Protein 4HGU (pdb70)

Solvent-accessible surface area: 3070 Å² total; per-residue (Å²): 219,84,106,91,22,93,123,125,144,100,16,6,6,0,156,66,58,130,53,31,38,19,90,45,109,3,101,118,57,69,33,36,74,87,71,142,26,78,29,216

Radius of gyration: 9.33 Å; Cα contacts (8 Å, |Δi|>4): 76; chains: 1; bounding box: 18×29×14 Å

Secondary structure (DSSP, 8-state):
----S------EEETTS-EESSHHHHHHHTPPEEEES---

Foldseek 3Di:
DDDDDDQQAFWFAFPVGAIDRDVVRCVVVVTHTPGTDGRD

InterPro domains:
  IPR002350 Kazal domain [PF00050] (21-58)
  IPR002350 Kazal domain [PS51465] (1-58)
  IPR002350 Kazal domain [SM00280] (18-58)
  IPR036058 Kazal domain superfamily [SSF100895] (7-58)

Organism: Galleria mellonella (NCBI:txid7137)

Sequence (40 aa):
EAAVVCTTEWDPVCGKDGKTYSNLCWLNEAGVGLDHEGEECL

B-factor: mean 7.79, std 4.74, range [2.78, 31.22]

CATH classification: 3.30.60.30

Nearest PDB structures (foldseek):
  4hgu-assembly1_A  TM=1.026E+00  e=1.154E-07  Galleria mellonella
  2kmo-assembly1_A  TM=8.842E-01  e=3.496E-03  Hirudo medicinalis
  1an1-assembly1_I  TM=8.760E-01  e=4.555E-03  Hirudo medicinalis
  1ldt-assembly1_L  TM=8.715E-01  e=7.732E-03  Hirudo medicinalis
  2kmq-assembly1_A  TM=7.577E-01  e=7.732E-03  Hirudo medicinalis

Structure (mmCIF, N/CA/C/O backbone):
data_4HGU
#
_entry.id   4HGU
#
_cell.length_a   27.27
_cell.length_b   31.24
_cell.length_c   35.74
_cell.angle_alpha   90.0
_cell.angle_beta   90.0
_cell.angle_gamma   90.0
#
_symmetry.space_group_name_H-M   'P 21 21 21'
#
loop_
_entity.id
_entity.type
_entity.pdbx_description
1 polymer 'Silk protease inhibitor 2'
2 non-polymer 'SODIUM ION'
3 water water
#
loop_
_atom_site.group_PDB
_atom_site.id
_atom_site.type_symbol
_atom_site.label_atom_id
_atom_site.label_alt_id
_atom_site.label_comp_id
_atom_site.label_asym_id
_atom_site.label_entity_id
_atom_site.label_seq_id
_atom_site.pdbx_PDB_ins_code
_atom_site.Cartn_x
_atom_site.Cartn_y
_atom_site.Cartn_z
_atom_site.occupancy
_atom_site.B_iso_or_equiv
_atom_s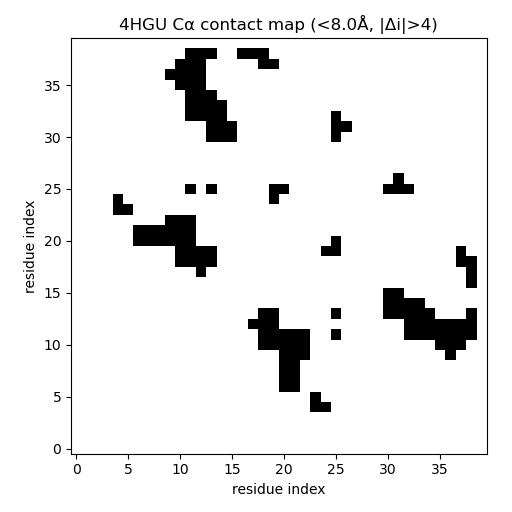ite.auth_seq_id
_atom_site.auth_comp_id
_atom_site.auth_asym_id
_atom_site.auth_atom_id
_atom_site.pdbx_PDB_model_num
ATOM 1 N N . GLU A 1 1 ? -15.326 20.735 -5.422 1.00 6.95 1 GLU A N 1
ATOM 2 C CA . GLU A 1 1 ? -14.635 20.187 -4.203 1.00 7.60 1 GLU A CA 1
ATOM 3 C C . GLU A 1 1 ? -13.243 20.101 -4.516 1.00 7.02 1 GLU A C 1
ATOM 4 O O . GLU A 1 1 ? -12.839 19.887 -5.684 1.00 7.22 1 GLU A O 1
ATOM 15 N N . ALA A 1 2 ? -12.386 20.292 -3.500 1.00 8.54 2 ALA A N 1
ATOM 16 C CA . ALA A 1 2 ? -10.910 20.208 -3.724 1.00 9.18 2 ALA A CA 1
ATOM 17 C C . ALA A 1 2 ? -10.576 18.850 -4.309 1.00 8.05 2 ALA A C 1
ATOM 18 O O . ALA A 1 2 ? -11.064 17.837 -3.908 1.00 9.59 2 ALA A O 1
ATOM 20 N N . ALA A 1 3 ? -9.603 18.830 -5.228 1.00 8.31 3 ALA A N 1
ATOM 21 C CA . ALA A 1 3 ? -9.014 17.614 -5.783 1.00 7.83 3 ALA A CA 1
ATOM 22 C C . ALA A 1 3 ? -7.813 17.217 -5.016 1.00 7.05 3 ALA A C 1
ATOM 23 O O . ALA A 1 3 ? -6.804 17.914 -5.006 1.00 11.70 3 ALA A O 1
ATOM 25 N N . VAL A 1 4 ? -7.928 16.149 -4.271 1.00 4.61 4 VAL A N 1
ATOM 26 C CA A VAL A 1 4 ? -6.853 15.891 -3.280 0.54 4.87 4 VA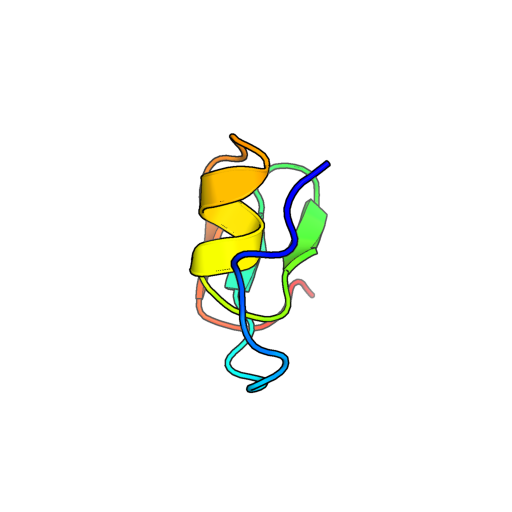L A CA 1
ATOM 27 C CA B VAL A 1 4 ? -7.059 15.675 -3.240 0.46 4.21 4 VAL A CA 1
ATOM 28 C C . VAL A 1 4 ? -6.101 14.600 -3.595 1.00 3.71 4 VAL A C 1
ATOM 29 O O . VAL A 1 4 ? -5.023 14.487 -3.069 1.00 7.52 4 VAL A O 1
ATOM 36 N N . CYS A 1 5 ? -6.626 13.653 -4.369 1.00 4.13 5 CYS A N 1
ATOM 37 C CA . CYS A 1 5 ? -5.993 12.381 -4.660 1.00 4.14 5 CYS A CA 1
ATOM 38 C C . CYS A 1 5 ? -5.262 12.404 -6.008 1.00 4.85 5 CYS A C 1
ATOM 39 O O . CYS A 1 5 ? -5.733 13.106 -6.930 1.00 7.77 5 CYS A O 1
ATOM 42 N N . THR A 1 6 ? -4.202 11.655 -6.141 1.00 4.74 6 THR A N 1
ATOM 43 C CA . THR A 1 6 ? -3.534 11.495 -7.397 1.00 4.59 6 THR A CA 1
ATOM 44 C C . THR A 1 6 ? -4.198 10.464 -8.252 1.00 4.20 6 THR A C 1
ATOM 45 O O . THR A 1 6 ? -5.003 9.642 -7.782 1.00 5.17 6 THR A O 1
ATOM 49 N N . THR A 1 7 ? -3.829 10.452 -9.540 1.00 4.49 7 THR A N 1
ATOM 50 C CA . THR A 1 7 ? -4.306 9.421 -10.472 1.00 5.55 7 THR A CA 1
ATOM 51 C C . THR A 1 7 ? -3.450 8.167 -10.504 1.00 5.48 7 THR A C 1
ATOM 52 O O . THR A 1 7 ? -3.582 7.338 -11.398 1.00 10.20 7 THR A O 1
ATOM 56 N N . GLU A 1 8 ? -2.537 8.021 -9.583 1.00 4.44 8 GLU A N 1
ATOM 57 C CA . GLU A 1 8 ? -1.685 6.805 -9.570 1.00 5.23 8 GLU A CA 1
ATOM 58 C C . GLU A 1 8 ? -2.523 5.611 -9.311 1.00 5.12 8 GLU A C 1
ATOM 59 O O . GLU A 1 8 ? -3.214 5.510 -8.290 1.00 9.02 8 GLU A O 1
ATOM 70 N N . TRP A 1 9 ? -2.534 4.669 -10.260 1.00 4.63 9 TRP A N 1
ATOM 71 C CA . TRP A 1 9 ? -3.412 3.489 -10.188 1.00 4.67 9 TRP A CA 1
ATOM 72 C C . TRP A 1 9 ? -2.779 2.395 -9.363 1.00 4.36 9 TRP A C 1
ATOM 73 O O . TRP A 1 9 ? -1.813 1.728 -9.749 1.00 6.30 9 TRP A O 1
ATOM 84 N N . ASP A 1 10 ? -3.380 2.169 -8.176 1.00 4.00 10 ASP A N 1
ATOM 85 C CA . ASP A 1 10 ? -3.007 1.130 -7.253 1.00 4.50 10 ASP A CA 1
ATOM 86 C C . ASP A 1 10 ? -4.359 0.719 -6.603 1.00 3.97 10 ASP A C 1
ATOM 87 O O . ASP A 1 10 ? -4.659 1.143 -5.489 1.00 4.17 10 ASP A O 1
ATOM 96 N N . PRO A 1 11 ? -5.187 0.012 -7.351 1.00 3.36 11 PRO A N 1
ATOM 97 C CA . PRO A 1 11 ? -6.609 -0.007 -7.056 1.00 3.81 11 PRO A CA 1
ATOM 98 C C . PRO A 1 11 ? -6.938 -0.764 -5.810 1.00 3.31 11 PRO A C 1
ATOM 99 O O . PRO A 1 11 ? -6.265 -1.710 -5.395 1.00 4.23 11 PRO A O 1
ATOM 103 N N . VAL A 1 12 ? -8.086 -0.404 -5.229 1.00 3.36 12 VAL A N 1
ATOM 104 C CA . VAL A 1 12 ? -8.689 -1.108 -4.100 1.00 3.22 12 VAL A CA 1
ATOM 105 C C . VAL A 1 12 ? -10.204 -1.260 -4.388 1.00 2.89 12 VAL A C 1
ATOM 106 O O . VAL A 1 12 ? -10.757 -0.555 -5.203 1.00 4.40 12 VAL A O 1
ATOM 110 N N . CYS A 1 13 ? -10.773 -2.181 -3.658 1.00 3.13 13 CYS A N 1
ATOM 111 C CA . CYS A 1 13 ? -12.166 -2.548 -3.859 1.00 2.98 13 CYS A CA 1
ATOM 112 C C . CYS A 1 13 ? -13.007 -2.073 -2.654 1.00 2.95 13 CYS A C 1
ATOM 113 O O . CYS A 1 13 ? -12.757 -2.554 -1.530 1.00 3.87 13 CYS A O 1
ATOM 116 N N . GLY A 1 14 ? -13.927 -1.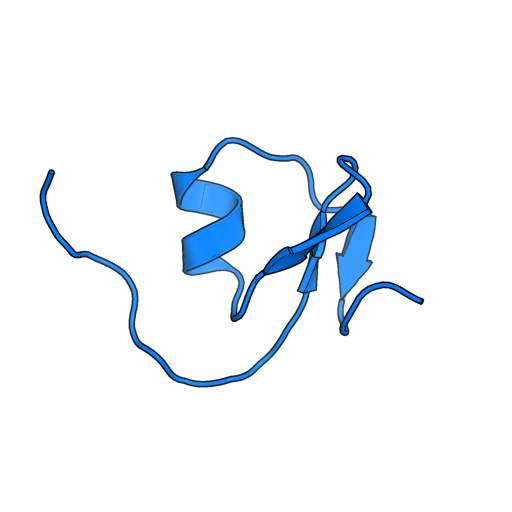171 -2.880 1.00 3.13 14 GLY A N 1
ATOM 117 C CA . GLY A 1 14 ? -14.807 -0.705 -1.820 1.00 3.44 14 GLY A CA 1
ATOM 118 C C . GLY A 1 14 ? -15.910 -1.697 -1.545 1.00 3.74 14 GLY A C 1
ATOM 119 O O . GLY A 1 14 ? -16.357 -2.453 -2.390 1.00 4.66 14 GLY A O 1
ATOM 120 N N . LYS A 1 15 ? -16.410 -1.635 -0.274 1.00 4.39 15 LYS A N 1
ATOM 121 C CA . LYS A 1 15 ? -17.578 -2.450 0.123 1.00 4.53 15 LYS A CA 1
ATOM 122 C C . LYS A 1 15 ? -18.846 -2.105 -0.627 1.00 5.47 15 LYS A C 1
ATOM 123 O O . LYS A 1 15 ? -19.808 -2.874 -0.579 1.00 7.19 15 LYS A O 1
ATOM 129 N N . ASP A 1 16 ? -18.877 -0.950 -1.300 1.00 5.24 16 ASP A N 1
ATOM 130 C CA . ASP A 1 16 ? -19.940 -0.554 -2.167 1.00 6.13 16 ASP A CA 1
ATOM 131 C C . ASP A 1 16 ? -19.917 -1.258 -3.508 1.00 6.19 16 ASP A C 1
ATOM 132 O O . ASP A 1 16 ? -20.804 -1.092 -4.309 1.00 8.91 16 ASP A O 1
ATOM 137 N N . GLY A 1 17 ? -18.874 -2.101 -3.745 1.00 5.92 17 GLY A N 1
ATOM 138 C CA . GLY A 1 17 ? -18.712 -2.784 -5.054 1.00 6.76 17 GLY A CA 1
ATOM 139 C C . GLY A 1 17 ? -18.175 -1.938 -6.125 1.00 5.29 17 GLY A C 1
ATOM 140 O O . GLY A 1 17 ? -18.336 -2.323 -7.311 1.00 6.89 17 GLY A O 1
ATOM 141 N N . LYS A 1 18 ? -17.466 -0.879 -5.805 1.00 4.17 18 LYS A N 1
ATOM 142 C CA . LYS A 1 18 ? -16.797 -0.052 -6.778 1.00 4.30 18 LYS A CA 1
ATOM 143 C C . LYS A 1 18 ? -15.314 -0.117 -6.586 1.00 3.42 18 LYS A C 1
ATOM 144 O O . LYS A 1 18 ? -14.788 -0.093 -5.452 1.00 4.13 18 LYS A O 1
ATOM 150 N N . THR A 1 19 ? -14.577 -0.187 -7.703 1.00 3.99 19 THR A N 1
ATOM 151 C CA . THR A 1 19 ? -13.091 -0.054 -7.687 1.00 3.61 19 THR A CA 1
ATOM 152 C C . THR A 1 19 ? -12.704 1.396 -7.553 1.00 3.36 19 THR A C 1
ATOM 153 O O . THR A 1 19 ? -13.182 2.248 -8.311 1.00 5.00 19 THR A O 1
ATOM 157 N N . TYR A 1 20 ? -11.825 1.672 -6.603 1.00 3.20 20 TYR A N 1
ATOM 158 C CA . TYR A 1 20 ? -11.298 2.987 -6.377 1.00 3.49 20 TYR A CA 1
ATOM 159 C C . TYR A 1 20 ? -9.835 2.973 -6.875 1.00 3.32 20 TYR A C 1
ATOM 160 O O . TYR A 1 20 ? -9.103 1.978 -6.701 1.00 4.06 20 TYR A O 1
ATOM 169 N N . 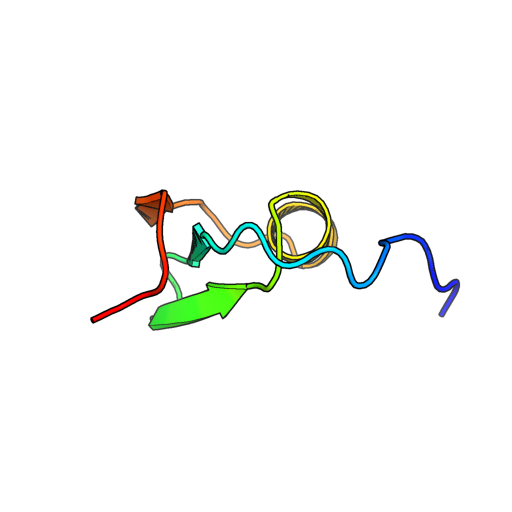SER A 1 21 ? -9.406 4.056 -7.480 1.00 3.21 21 SER A N 1
ATOM 170 C CA . SER A 1 21 ? -8.118 4.052 -8.183 1.00 3.77 21 SER A CA 1
ATOM 171 C C . SER A 1 21 ? -6.931 3.886 -7.254 1.00 3.08 21 SER A C 1
ATOM 172 O O . SER A 1 21 ? -5.905 3.350 -7.670 1.00 3.77 21 SER A O 1
ATOM 175 N N . ASN A 1 22 ? -7.054 4.375 -6.012 1.00 3.18 22 ASN A N 1
ATOM 176 C CA . ASN A 1 22 ? -6.106 4.115 -4.972 1.00 3.16 22 ASN A CA 1
ATOM 177 C C . ASN A 1 22 ? -6.814 4.393 -3.659 1.00 3.11 22 ASN A C 1
ATOM 178 O O . ASN A 1 22 ? -7.993 4.765 -3.598 1.00 3.38 22 ASN A O 1
ATOM 183 N N . LEU A 1 23 ? -6.095 4.137 -2.545 1.00 3.99 23 LEU A N 1
ATOM 184 C CA . LEU A 1 23 ? -6.716 4.266 -1.204 1.00 3.80 23 LEU A CA 1
ATOM 185 C C . LEU A 1 23 ? -7.232 5.659 -0.917 1.00 3.44 23 LEU A C 1
ATOM 186 O O . LEU A 1 23 ? -8.190 5.812 -0.167 1.00 4.14 23 LEU A O 1
ATOM 195 N N . CYS A 1 24 ? -6.573 6.701 -1.478 1.00 3.69 24 CYS A N 1
ATOM 196 C CA . CYS A 1 24 ? -7.057 8.063 -1.194 1.00 3.78 24 CYS A CA 1
ATOM 197 C C . CYS A 1 24 ? -8.480 8.243 -1.723 1.00 3.39 24 CYS A C 1
ATOM 198 O O . CYS A 1 24 ? -9.324 8.805 -1.046 1.00 3.79 24 CYS A O 1
ATOM 201 N N . TRP A 1 25 ? -8.759 7.721 -2.932 1.00 3.31 25 TRP A N 1
ATOM 202 C CA . TRP A 1 25 ? -10.080 7.869 -3.475 1.00 3.21 25 TRP A CA 1
ATOM 203 C C . TRP A 1 25 ? -11.103 7.233 -2.588 1.00 3.32 25 TRP A C 1
ATOM 204 O O . TRP A 1 25 ? -12.183 7.765 -2.324 1.00 3.94 25 TRP A O 1
ATOM 215 N N . LEU A 1 26 ? -10.809 6.010 -2.119 1.00 3.11 26 LEU A N 1
ATOM 216 C CA . LEU A 1 26 ? -11.690 5.234 -1.239 1.00 2.78 26 LEU A CA 1
ATOM 217 C C . LEU A 1 26 ? -11.942 6.037 0.043 1.00 2.95 26 LEU A C 1
ATOM 218 O O . LEU A 1 26 ? -13.073 6.222 0.503 1.00 3.73 26 LEU A O 1
ATOM 223 N N . ASN A 1 27 ? -10.859 6.4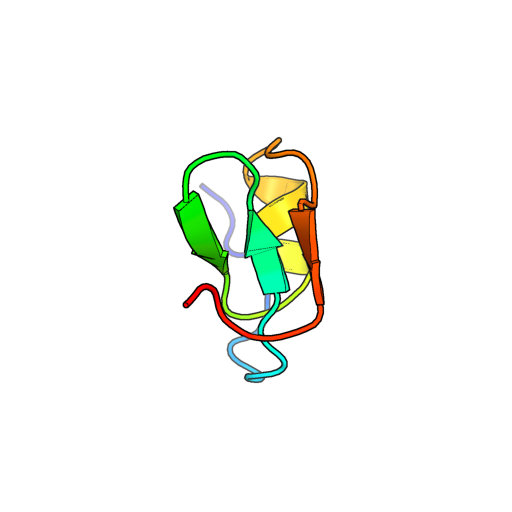39 0.694 1.00 3.23 27 ASN A N 1
ATOM 224 C CA . ASN A 1 27 ? -10.940 7.096 1.987 1.00 3.44 27 ASN A CA 1
ATOM 225 C C . ASN A 1 27 ? -11.634 8.423 1.852 1.00 3.39 27 ASN A C 1
ATOM 226 O O . ASN A 1 27 ? -12.510 8.765 2.718 1.00 4.47 27 ASN A O 1
ATOM 231 N N . GLU A 1 28 ? -11.376 9.214 0.860 1.00 3.43 28 GLU A N 1
ATOM 232 C CA . GLU A 1 28 ? -12.046 10.471 0.684 1.00 4.16 28 GLU A CA 1
ATOM 233 C C . GLU A 1 28 ? -13.543 10.289 0.461 1.00 3.82 28 GLU A C 1
ATOM 234 O O . GLU A 1 28 ? -14.331 11.128 0.854 1.00 5.57 28 GLU A O 1
ATOM 240 N N . ALA A 1 29 ? -13.925 9.192 -0.167 1.00 3.96 29 ALA A N 1
ATOM 241 C CA . ALA A 1 29 ? -15.345 8.858 -0.421 1.00 3.99 29 ALA A CA 1
ATOM 242 C C . ALA A 1 29 ? -16.051 8.400 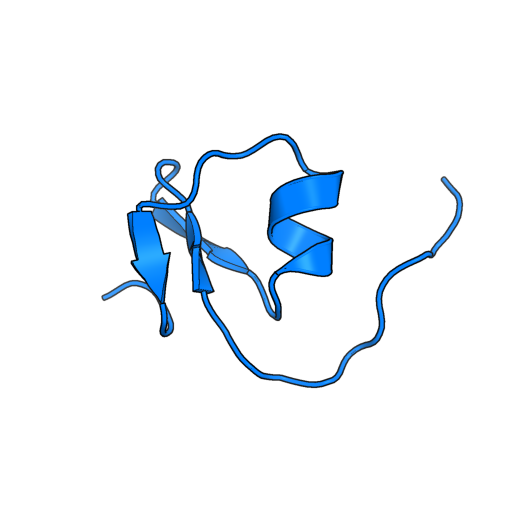0.838 1.00 4.12 29 ALA A C 1
ATOM 243 O O . ALA A 1 29 ? -17.282 8.305 0.810 1.00 5.79 29 ALA A O 1
ATOM 245 N N . GLY A 1 30 ? -15.359 8.006 1.894 1.00 3.65 30 GLY A N 1
ATOM 246 C CA . GLY A 1 30 ? -15.970 7.490 3.075 1.00 3.54 30 GLY A CA 1
ATOM 247 C C . GLY A 1 30 ? -16.409 6.044 3.006 1.00 3.50 30 GLY A C 1
ATOM 248 O O . GL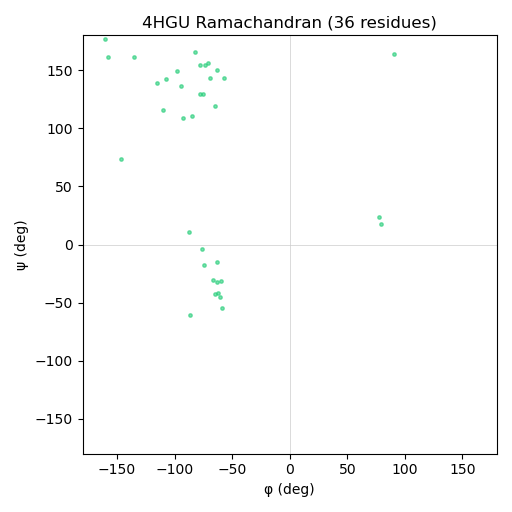Y A 1 30 ? -17.208 5.606 3.831 1.00 4.29 30 GLY A O 1
ATOM 249 N N . VAL A 1 31 ? -15.889 5.301 2.033 1.00 3.57 31 VAL A N 1
ATOM 250 C CA . VAL A 1 31 ? -16.285 3.953 1.755 1.00 3.21 31 VAL A CA 1
ATOM 251 C C . VAL A 1 31 ? -15.373 2.962 2.460 1.00 3.00 31 VAL A C 1
ATOM 252 O O . VAL A 1 31 ? -14.141 3.143 2.454 1.00 4.08 31 VAL A O 1
ATOM 256 N N . GLY A 1 32 ? -15.946 1.950 3.046 1.00 3.28 32 GLY A N 1
ATOM 257 C CA . GLY A 1 32 ? -15.120 0.921 3.680 1.00 3.86 32 GLY A CA 1
ATOM 258 C C . GLY A 1 32 ? -14.342 0.082 2.669 1.00 3.49 32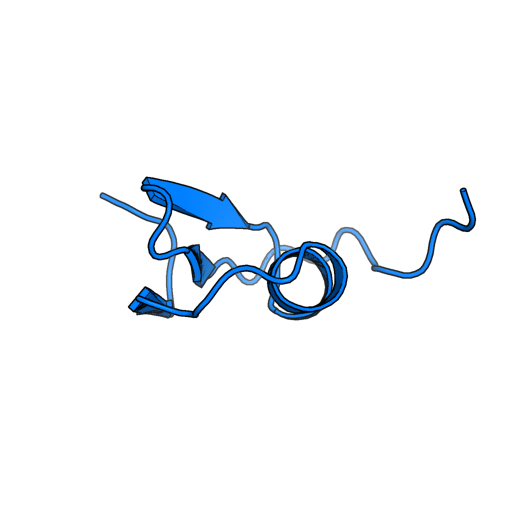 GLY A C 1
ATOM 259 O O . GLY A 1 32 ? -14.862 -0.283 1.611 1.00 4.84 32 GLY A O 1
ATOM 260 N N . LEU A 1 33 ? -13.132 -0.296 3.026 1.00 4.64 33 LEU A N 1
ATOM 261 C CA . LEU A 1 33 ? -12.323 -1.186 2.187 1.00 4.07 33 LEU A CA 1
ATOM 262 C C . LEU A 1 33 ? -12.845 -2.602 2.301 1.00 4.02 33 LEU A C 1
ATOM 263 O O . LEU A 1 33 ? -12.965 -3.131 3.413 1.00 5.46 33 LEU A O 1
ATOM 268 N N . ASP A 1 34 ? -13.078 -3.250 1.168 1.00 4.64 34 ASP A N 1
ATOM 269 C CA . ASP A 1 34 ? -13.359 -4.692 1.071 1.00 5.41 34 ASP A CA 1
ATOM 270 C C . ASP A 1 34 ? -12.042 -5.424 0.985 1.00 5.06 34 ASP A C 1
ATOM 271 O O . ASP A 1 34 ? -11.681 -6.254 1.836 1.00 7.29 34 ASP A O 1
ATOM 276 N N . HIS A 1 35 ? -11.225 -5.152 -0.063 1.00 4.54 35 HIS A N 1
ATOM 277 C CA . HIS A 1 35 ? -9.944 -5.797 -0.274 1.00 4.69 35 HIS A CA 1
ATOM 278 C C . HIS A 1 35 ? -9.107 -4.922 -1.136 1.00 4.70 35 HIS A C 1
ATOM 279 O O . HIS A 1 35 ? -9.601 -4.088 -1.895 1.00 5.08 35 HIS A O 1
ATOM 286 N N . GLU A 1 36 ? -7.810 -5.159 -1.115 1.00 6.26 36 GLU A N 1
ATOM 287 C CA . GLU A 1 36 ? -6.889 -4.544 -2.052 1.00 6.13 36 GLU A CA 1
ATOM 288 C C . GLU A 1 36 ? -7.035 -5.155 -3.397 1.00 5.20 36 GLU A C 1
ATOM 289 O O . GLU A 1 36 ? -7.428 -6.322 -3.557 1.00 6.72 36 GLU A O 1
ATOM 295 N N . GLY A 1 37 ? -6.677 -4.390 -4.442 1.00 5.24 37 GLY A N 1
ATOM 296 C CA . GLY A 1 37 ? -6.892 -4.799 -5.786 1.00 5.55 37 GLY A CA 1
ATOM 297 C C . GLY A 1 37 ? -8.277 -4.318 -6.300 1.00 4.69 37 GLY A C 1
ATOM 298 O O . GLY A 1 37 ? -9.111 -3.961 -5.524 1.00 5.63 37 GLY A O 1
ATOM 299 N N . GLU A 1 38 ? -8.416 -4.367 -7.591 1.00 5.71 38 GLU A N 1
ATOM 300 C CA A GLU A 1 38 ? -9.667 -3.901 -8.092 0.46 4.83 38 GLU A CA 1
ATOM 301 C CA B GLU A 1 38 ? -9.720 -4.155 -8.307 0.54 5.37 38 GLU A CA 1
ATOM 302 C C . GLU A 1 38 ? -10.785 -4.967 -7.733 1.00 4.67 38 GLU A C 1
ATOM 303 O O . GLU A 1 38 ? -10.545 -6.142 -7.464 1.00 6.11 38 GLU A O 1
ATOM 314 N N . CYS A 1 39 ? -12.011 -4.462 -7.661 1.00 4.68 39 CYS A N 1
ATOM 315 C CA . CYS A 1 39 ? -13.146 -5.318 -7.452 1.00 4.73 39 CYS A CA 1
ATOM 316 C C . CYS A 1 39 ? -13.270 -6.278 -8.656 1.00 4.91 39 CYS A C 1
ATOM 317 O O . CYS A 1 39 ? -12.901 -5.921 -9.775 1.00 6.12 39 CYS A O 1
ATOM 320 N N . LEU A 1 40 ? -13.815 -7.456 -8.369 1.00 5.20 40 LEU A N 1
ATOM 321 C CA . LEU A 1 40 ? -14.061 -8.504 -9.316 1.00 4.79 40 LEU A CA 1
ATOM 322 C C . LEU A 1 40 ? -15.478 -9.015 -9.323 1.00 4.52 40 LEU A C 1
ATOM 323 O O . LEU A 1 40 ? -16.186 -8.798 -8.253 1.00 6.29 40 LEU A O 1
#